Protein AF-A0A7X8LY12-F1 (afdb_monomer_lite)

Structure (mmCIF, N/CA/C/O backbone):
data_AF-A0A7X8LY12-F1
#
_entry.id   AF-A0A7X8LY12-F1
#
loop_
_atom_site.group_PDB
_atom_site.id
_atom_site.type_symbol
_atom_site.label_atom_id
_atom_site.label_alt_id
_atom_site.label_comp_id
_atom_site.label_asym_id
_atom_site.label_entity_id
_atom_site.label_seq_id
_atom_site.pdbx_PDB_ins_code
_atom_site.Cartn_x
_atom_site.Cartn_y
_atom_site.Cartn_z
_atom_site.occupancy
_atom_site.B_iso_or_equiv
_atom_site.auth_seq_id
_atom_site.auth_comp_id
_atom_site.auth_asym_id
_atom_site.auth_atom_id
_atom_site.pdbx_PDB_model_num
ATOM 1 N N . ASP A 1 1 ? -13.626 -4.267 -0.010 1.00 82.19 1 ASP A N 1
ATOM 2 C CA . ASP A 1 1 ? -12.848 -3.169 0.597 1.00 82.19 1 ASP A CA 1
ATOM 3 C C . ASP A 1 1 ? -11.710 -2.745 -0.307 1.00 82.19 1 ASP A C 1
ATOM 5 O O . ASP A 1 1 ? -11.284 -3.520 -1.158 1.00 82.19 1 ASP A O 1
ATOM 9 N N . SER A 1 2 ? -11.243 -1.511 -0.150 1.00 92.31 2 SER A N 1
ATOM 10 C CA . SER A 1 2 ? -10.076 -0.987 -0.858 1.00 92.31 2 SER A CA 1
ATOM 11 C C . SER A 1 2 ? -9.220 -0.174 0.100 1.00 92.31 2 SER A C 1
ATOM 13 O O . SER A 1 2 ? -9.757 0.486 0.990 1.00 92.31 2 SER A O 1
ATOM 15 N N . VAL A 1 3 ? -7.907 -0.183 -0.103 1.00 96.19 3 VAL A N 1
ATOM 16 C CA . VAL A 1 3 ? -6.953 0.573 0.716 1.00 96.19 3 VAL A CA 1
ATOM 17 C C . VAL A 1 3 ? -6.150 1.494 -0.189 1.00 96.19 3 VAL A C 1
ATOM 19 O O . VAL A 1 3 ? -5.623 1.057 -1.209 1.00 96.19 3 VAL A O 1
ATOM 22 N N . THR A 1 4 ? -6.015 2.756 0.207 1.00 96.38 4 THR A N 1
ATOM 23 C CA . THR A 1 4 ? -5.070 3.688 -0.413 1.00 96.38 4 THR A CA 1
ATOM 24 C C . THR A 1 4 ? -3.939 3.947 0.564 1.00 96.38 4 THR A C 1
ATOM 26 O O . THR A 1 4 ? -4.174 4.401 1.683 1.00 96.38 4 THR A O 1
ATOM 29 N N . LEU A 1 5 ? -2.710 3.674 0.140 1.00 93.94 5 LEU A N 1
ATOM 30 C CA . LEU A 1 5 ? -1.509 4.068 0.862 1.00 93.94 5 LEU A CA 1
ATOM 31 C C . LEU A 1 5 ? -0.891 5.268 0.155 1.00 93.94 5 LEU A C 1
ATOM 33 O O . LEU A 1 5 ? -0.355 5.132 -0.944 1.00 93.94 5 LEU A O 1
ATOM 37 N N . THR A 1 6 ? -0.924 6.420 0.813 1.00 92.56 6 THR A N 1
ATOM 38 C CA . THR A 1 6 ? -0.204 7.610 0.360 1.00 92.56 6 THR A CA 1
ATOM 39 C C . THR A 1 6 ? 1.046 7.775 1.207 1.00 92.56 6 THR A C 1
ATOM 41 O O . THR A 1 6 ? 0.970 7.948 2.424 1.00 92.56 6 THR A O 1
ATOM 44 N N . ARG A 1 7 ? 2.210 7.705 0.567 1.00 88.44 7 ARG A N 1
ATOM 45 C CA . ARG A 1 7 ? 3.495 8.000 1.193 1.00 88.44 7 ARG A CA 1
ATOM 46 C C . ARG A 1 7 ? 3.907 9.407 0.790 1.00 88.44 7 ARG A C 1
ATOM 48 O O . ARG A 1 7 ? 3.913 9.716 -0.396 1.00 88.44 7 ARG A O 1
ATOM 55 N N . HIS A 1 8 ? 4.291 10.203 1.780 1.00 87.25 8 HIS A N 1
ATOM 56 C CA . HIS A 1 8 ? 4.858 11.532 1.581 1.00 87.25 8 HIS A CA 1
ATOM 57 C C . HIS A 1 8 ? 6.311 11.586 2.067 1.00 87.25 8 HIS A C 1
ATOM 59 O O . HIS A 1 8 ? 6.668 10.898 3.031 1.00 87.25 8 HIS A O 1
ATOM 65 N N . GLY A 1 9 ? 7.144 12.415 1.438 1.00 85.56 9 GLY A N 1
ATOM 66 C CA . GLY A 1 9 ? 8.485 12.751 1.919 1.00 85.56 9 GLY A CA 1
ATOM 67 C C . GLY A 1 9 ? 9.544 12.706 0.823 1.00 85.56 9 GLY A C 1
ATOM 68 O O . GLY A 1 9 ? 9.506 13.475 -0.126 1.00 85.56 9 GLY A O 1
ATOM 69 N N . SER A 1 10 ? 10.547 11.838 0.981 1.00 80.69 10 SER A N 1
ATOM 70 C CA . SER A 1 10 ? 11.653 11.736 0.015 1.00 80.69 10 SER A CA 1
ATOM 71 C C . SER A 1 10 ? 11.242 11.154 -1.339 1.00 80.69 10 SER A C 1
ATOM 73 O O . SER A 1 10 ? 11.929 11.391 -2.329 1.00 80.69 10 SER A O 1
ATOM 75 N N . VAL A 1 11 ? 10.156 10.380 -1.360 1.00 79.88 11 VAL A N 1
ATOM 76 C CA . VAL A 1 11 ? 9.465 9.904 -2.558 1.00 79.88 11 VAL A CA 1
ATOM 77 C C . VAL A 1 11 ? 7.978 9.950 -2.247 1.00 79.88 11 VAL A C 1
ATOM 79 O O . VAL A 1 11 ? 7.522 9.241 -1.341 1.00 79.88 11 VAL A O 1
ATOM 82 N N . ASP A 1 12 ? 7.254 10.775 -2.993 1.00 84.50 12 ASP A N 1
ATOM 83 C CA . ASP A 1 12 ? 5.801 10.825 -2.941 1.00 84.50 12 ASP A CA 1
ATOM 84 C C . ASP A 1 12 ? 5.241 9.736 -3.856 1.00 84.50 12 ASP A C 1
ATOM 86 O O . ASP A 1 12 ? 5.632 9.612 -5.015 1.00 84.50 12 ASP A O 1
ATOM 90 N N . THR A 1 13 ? 4.356 8.895 -3.328 1.00 88.50 13 THR A N 1
ATOM 91 C CA . THR A 1 13 ? 3.719 7.832 -4.114 1.00 88.50 13 THR A CA 1
ATOM 92 C C . THR A 1 13 ? 2.363 7.475 -3.523 1.00 88.50 13 THR A C 1
ATOM 94 O O . THR A 1 13 ? 2.153 7.553 -2.308 1.00 88.50 13 THR A O 1
ATOM 97 N N . MET A 1 14 ? 1.439 7.072 -4.389 1.00 92.88 14 MET A N 1
ATOM 98 C CA . MET A 1 14 ? 0.112 6.605 -4.010 1.00 92.88 14 MET A CA 1
ATOM 99 C C . MET A 1 14 ? -0.099 5.194 -4.545 1.00 92.88 14 MET A C 1
ATOM 101 O O . MET A 1 14 ? -0.061 4.966 -5.751 1.00 92.88 14 MET A O 1
ATOM 105 N N . MET A 1 15 ? -0.352 4.246 -3.651 1.00 94.62 15 MET A N 1
ATOM 106 C CA . MET A 1 15 ? -0.664 2.864 -3.996 1.00 94.62 15 MET A CA 1
ATOM 107 C C . MET A 1 15 ? -2.137 2.600 -3.713 1.00 94.62 15 MET A C 1
ATOM 109 O O . MET A 1 15 ? -2.597 2.820 -2.592 1.00 94.62 15 MET A O 1
ATOM 113 N N . PHE A 1 16 ? -2.867 2.119 -4.718 1.00 97.06 16 PHE A N 1
ATOM 114 C CA . PHE A 1 16 ? -4.270 1.747 -4.578 1.00 97.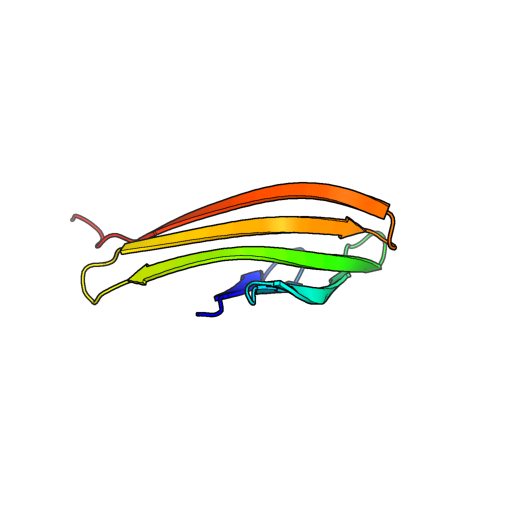06 16 PHE A CA 1
ATOM 115 C C . PHE A 1 16 ? -4.423 0.227 -4.632 1.00 97.06 16 PHE A C 1
ATOM 117 O O . PHE A 1 16 ? -4.057 -0.421 -5.614 1.00 97.06 16 PHE A O 1
ATOM 124 N N . PHE A 1 17 ? -4.949 -0.341 -3.551 1.00 97.69 17 PHE A N 1
ATOM 125 C CA . PHE A 1 17 ? -5.161 -1.769 -3.388 1.00 97.69 17 PHE A CA 1
ATOM 126 C C . PHE A 1 17 ? -6.649 -2.072 -3.498 1.00 97.69 17 PHE A C 1
ATOM 128 O O . PHE A 1 17 ? -7.436 -1.749 -2.606 1.00 97.69 17 PHE A O 1
ATOM 135 N N . GLU A 1 18 ? -7.018 -2.731 -4.589 1.00 97.44 18 GLU A N 1
ATOM 136 C CA . GLU A 1 18 ? -8.359 -3.245 -4.823 1.00 97.44 18 GLU A CA 1
ATOM 137 C C . GLU A 1 18 ? -8.247 -4.726 -5.171 1.00 97.44 18 GLU A C 1
ATOM 139 O O . GLU A 1 18 ? -7.576 -5.092 -6.139 1.00 97.44 18 GLU A O 1
ATOM 144 N N . GLU A 1 19 ? -8.849 -5.581 -4.344 1.00 97.31 19 GLU A N 1
ATOM 145 C CA . GLU A 1 19 ? -8.669 -7.028 -4.439 1.00 97.31 19 GLU A CA 1
ATOM 146 C C . GLU A 1 19 ? -8.997 -7.561 -5.842 1.00 97.31 19 GLU A C 1
ATOM 148 O O . GLU A 1 19 ? -10.033 -7.254 -6.431 1.00 97.31 19 GLU A O 1
ATOM 153 N N . GLY A 1 20 ? -8.077 -8.356 -6.394 1.00 96.62 20 GLY A N 1
ATOM 154 C CA . GLY A 1 20 ? -8.204 -8.947 -7.723 1.00 96.62 20 GLY A CA 1
ATOM 155 C C . GLY A 1 20 ? -7.836 -8.015 -8.880 1.00 96.62 20 GLY A C 1
ATOM 156 O O . GLY A 1 20 ? -7.797 -8.485 -10.018 1.00 96.62 20 GLY A O 1
ATOM 157 N N . LYS A 1 21 ? -7.526 -6.736 -8.627 1.00 97.19 21 LYS A N 1
ATOM 158 C CA . LYS A 1 21 ? -7.167 -5.763 -9.668 1.00 97.19 21 LYS A CA 1
ATOM 159 C C . LYS A 1 21 ? -5.701 -5.355 -9.624 1.00 97.19 21 LYS A C 1
ATOM 161 O O . LYS A 1 21 ? -5.037 -5.423 -8.588 1.00 97.19 21 LYS A O 1
ATOM 166 N N . THR A 1 22 ? -5.227 -4.909 -10.784 1.00 96.81 22 THR A N 1
ATOM 167 C CA . THR A 1 22 ? -3.909 -4.305 -10.964 1.00 96.81 22 THR A CA 1
ATOM 168 C C . THR A 1 22 ? -4.066 -2.806 -11.167 1.00 96.81 22 THR A C 1
ATOM 170 O O . THR A 1 22 ? -4.800 -2.384 -12.060 1.00 96.81 22 THR A O 1
ATOM 173 N N . HIS A 1 23 ? -3.348 -2.015 -10.377 1.00 96.88 23 HIS A N 1
ATOM 174 C CA . HIS A 1 23 ? -3.256 -0.564 -10.529 1.00 96.88 23 HIS A CA 1
ATOM 175 C C . HIS A 1 23 ? -1.813 -0.162 -10.811 1.00 96.88 23 HIS A C 1
ATOM 177 O O . HIS A 1 23 ? -0.877 -0.796 -10.317 1.00 96.88 23 HIS A O 1
ATOM 183 N N . LEU A 1 24 ? -1.638 0.870 -11.634 1.00 94.62 24 LEU A N 1
ATOM 184 C CA . LEU A 1 24 ? -0.328 1.443 -11.921 1.00 94.62 24 LEU A CA 1
ATOM 185 C C . LEU A 1 24 ? -0.081 2.630 -10.995 1.00 94.62 24 LEU A C 1
ATOM 187 O O . LEU A 1 24 ? -0.991 3.415 -10.736 1.00 94.62 24 LEU A O 1
ATOM 191 N N . SER A 1 25 ? 1.147 2.750 -10.509 1.00 91.62 25 SER A N 1
ATOM 192 C CA . SER A 1 25 ? 1.582 3.872 -9.688 1.00 91.62 25 SER A CA 1
ATOM 193 C C . SER A 1 25 ? 2.952 4.341 -10.147 1.00 91.62 25 SER A C 1
ATOM 195 O O . SER A 1 25 ? 3.858 3.527 -10.351 1.00 91.62 25 SER A O 1
ATOM 197 N N . ASP A 1 26 ? 3.095 5.651 -10.306 1.00 88.31 26 ASP A N 1
ATOM 198 C CA . ASP A 1 26 ? 4.387 6.264 -10.565 1.00 88.31 26 ASP A CA 1
ATOM 199 C C . ASP A 1 26 ? 5.184 6.350 -9.257 1.00 88.31 26 ASP A C 1
ATOM 201 O O . ASP A 1 26 ? 4.679 6.737 -8.196 1.00 88.31 26 ASP A O 1
ATOM 205 N N . TYR A 1 27 ? 6.446 5.934 -9.328 1.00 84.62 27 TYR A N 1
ATOM 206 C CA . TYR A 1 27 ? 7.386 5.976 -8.218 1.00 84.62 27 TYR A CA 1
ATOM 207 C C . TYR A 1 27 ? 8.587 6.832 -8.610 1.00 84.62 27 TYR A C 1
ATOM 209 O O . TYR A 1 27 ? 9.556 6.357 -9.212 1.00 84.62 27 TYR A O 1
ATOM 217 N N . ASP A 1 28 ? 8.499 8.116 -8.268 1.00 82.06 28 ASP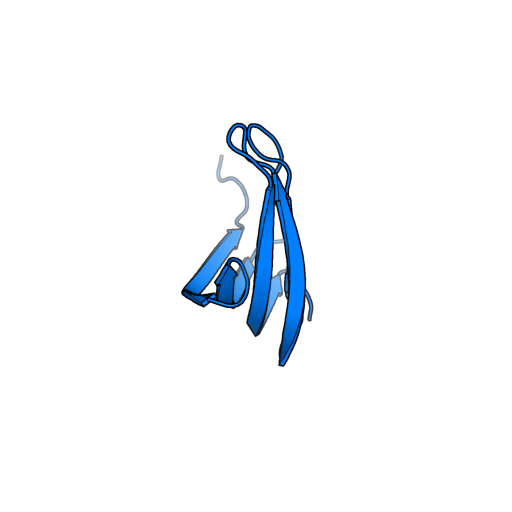 A N 1
ATOM 218 C CA . ASP A 1 28 ? 9.492 9.122 -8.623 1.00 82.06 28 ASP A CA 1
ATOM 219 C C . ASP A 1 28 ? 10.630 9.148 -7.610 1.00 82.06 28 ASP A C 1
ATOM 221 O O . ASP A 1 28 ? 10.525 9.676 -6.503 1.00 82.06 28 ASP A O 1
ATOM 225 N N . THR A 1 29 ? 11.767 8.575 -7.993 1.00 80.44 29 THR A N 1
ATOM 226 C CA . THR A 1 29 ? 12.997 8.689 -7.210 1.00 80.44 29 THR A CA 1
ATOM 227 C C . THR A 1 29 ? 13.861 9.823 -7.742 1.00 80.44 29 THR A C 1
ATOM 229 O O . THR A 1 29 ? 13.785 10.197 -8.910 1.00 80.44 29 THR A O 1
ATOM 232 N N . LYS A 1 30 ? 14.814 10.294 -6.931 1.00 80.62 30 LYS A N 1
ATOM 233 C CA . LYS A 1 30 ? 15.851 11.236 -7.392 1.00 80.62 30 LYS A CA 1
ATOM 234 C C . LYS A 1 30 ? 16.739 10.704 -8.532 1.00 80.62 30 LYS A C 1
ATOM 236 O O . LYS A 1 30 ? 17.541 11.456 -9.073 1.00 80.62 30 LYS A O 1
ATOM 241 N N . TYR A 1 31 ? 16.641 9.414 -8.853 1.00 81.62 31 TYR A N 1
ATOM 242 C CA . TYR A 1 31 ? 17.388 8.752 -9.922 1.00 81.62 31 TYR A CA 1
ATOM 243 C C . TYR A 1 31 ? 16.530 8.480 -11.169 1.00 81.62 31 TYR A C 1
ATOM 245 O O . TYR A 1 31 ? 17.030 7.899 -12.129 1.00 81.62 31 TYR A O 1
ATOM 253 N N . GLY A 1 32 ? 15.258 8.892 -11.156 1.00 82.06 32 GLY A N 1
ATOM 254 C CA . GLY A 1 32 ? 14.296 8.674 -12.230 1.00 82.06 32 GLY A CA 1
ATOM 255 C C . GLY A 1 32 ? 12.983 8.060 -11.742 1.00 82.06 32 GLY A C 1
ATOM 256 O O . GLY A 1 32 ? 12.871 7.597 -10.600 1.00 82.06 32 GLY A O 1
ATOM 257 N N . SER A 1 33 ? 12.007 8.060 -12.644 1.00 84.06 33 SER A N 1
ATOM 258 C CA . SER A 1 33 ? 10.665 7.519 -12.438 1.00 84.06 33 SER A CA 1
ATOM 259 C C . SER A 1 33 ? 10.618 6.031 -12.768 1.00 84.06 33 SER A C 1
ATOM 261 O O . SER A 1 33 ? 11.127 5.592 -13.803 1.00 84.06 33 SER A O 1
ATOM 263 N N . VAL A 1 34 ? 9.989 5.248 -11.897 1.00 88.00 34 VAL A N 1
ATOM 264 C CA . VAL A 1 34 ? 9.706 3.827 -12.127 1.00 88.00 34 VAL A CA 1
ATOM 265 C C . VAL A 1 34 ? 8.198 3.632 -12.146 1.00 88.00 34 VAL A C 1
ATOM 267 O O . VAL A 1 34 ? 7.512 4.060 -11.224 1.00 88.00 34 VAL A O 1
ATOM 270 N N . MET A 1 35 ? 7.689 2.941 -13.166 1.00 91.25 35 MET A N 1
ATOM 271 C CA . MET A 1 35 ? 6.286 2.537 -13.197 1.00 91.25 35 MET A CA 1
ATOM 272 C C . MET A 1 35 ? 6.115 1.234 -12.418 1.00 91.25 35 MET A C 1
ATOM 274 O O . MET A 1 35 ? 6.671 0.193 -12.798 1.00 91.25 35 MET A O 1
ATOM 278 N N . LEU A 1 36 ? 5.337 1.295 -11.342 1.00 93.19 36 LEU A N 1
ATOM 279 C CA . LEU A 1 36 ? 4.982 0.144 -10.526 1.00 93.19 36 LEU A CA 1
ATOM 280 C C . LEU A 1 36 ? 3.624 -0.412 -10.954 1.00 93.19 36 LEU A C 1
ATOM 282 O O . LEU A 1 36 ? 2.651 0.328 -11.062 1.00 93.19 36 LEU A O 1
ATOM 286 N N . GLY A 1 37 ? 3.554 -1.723 -11.16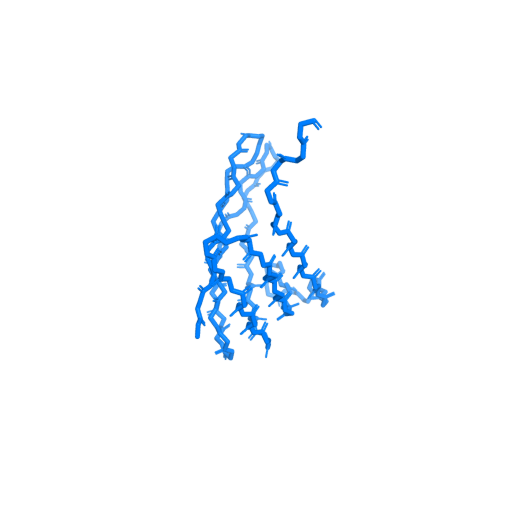4 1.00 96.19 37 GLY A N 1
ATOM 287 C CA . GLY A 1 37 ? 2.307 -2.478 -11.247 1.00 96.19 37 GLY A CA 1
ATOM 288 C C . GLY A 1 37 ? 2.013 -3.132 -9.904 1.00 96.19 37 GLY A C 1
ATOM 289 O O . GLY A 1 37 ? 2.864 -3.822 -9.346 1.00 96.19 37 GLY A O 1
ATOM 290 N N . ILE A 1 38 ? 0.824 -2.897 -9.360 1.00 96.75 38 ILE A N 1
ATOM 291 C CA . ILE A 1 38 ? 0.431 -3.382 -8.037 1.00 96.75 38 ILE A CA 1
ATOM 292 C C . ILE A 1 38 ? -0.821 -4.222 -8.205 1.00 96.75 38 ILE A C 1
ATOM 294 O O . ILE A 1 38 ? -1.888 -3.692 -8.496 1.00 96.75 38 ILE A O 1
ATOM 298 N N . THR A 1 39 ? -0.698 -5.532 -8.008 1.00 97.56 39 THR A N 1
ATOM 299 C CA . THR A 1 39 ? -1.835 -6.455 -8.069 1.00 97.56 39 THR A CA 1
ATOM 300 C C . THR A 1 39 ? -2.198 -6.923 -6.668 1.00 97.56 39 THR A C 1
ATOM 302 O O . THR A 1 39 ? -1.501 -7.773 -6.105 1.00 97.56 39 THR A O 1
ATOM 305 N N . ALA A 1 40 ? -3.293 -6.409 -6.108 1.00 97.94 40 ALA A N 1
ATOM 306 C CA . ALA A 1 40 ? -3.768 -6.838 -4.795 1.00 97.94 40 ALA A CA 1
ATOM 307 C C . ALA A 1 40 ? -4.422 -8.225 -4.894 1.00 97.94 40 ALA A C 1
ATOM 309 O O . ALA A 1 40 ? -5.264 -8.483 -5.756 1.00 97.94 40 ALA A O 1
ATOM 310 N N . LYS A 1 41 ? -4.005 -9.144 -4.025 1.00 97.88 41 LYS A N 1
ATOM 311 C CA . LYS A 1 41 ? -4.497 -10.528 -3.970 1.00 97.88 41 LYS A CA 1
ATOM 312 C C . LYS A 1 41 ? -5.459 -10.762 -2.820 1.00 97.88 41 LYS A C 1
ATOM 314 O O . LYS A 1 41 ? -6.371 -11.560 -2.977 1.00 97.88 41 LYS A O 1
ATOM 319 N N . ASN A 1 42 ? -5.251 -10.082 -1.702 1.00 97.44 42 ASN A N 1
ATOM 320 C CA . ASN A 1 42 ? -6.168 -10.089 -0.574 1.00 97.44 42 ASN A CA 1
ATOM 321 C C . ASN A 1 42 ? -6.150 -8.710 0.080 1.00 97.44 42 ASN A C 1
ATOM 323 O O . ASN A 1 42 ? -5.066 -8.158 0.294 1.00 97.44 42 ASN A O 1
ATOM 327 N N . VAL A 1 43 ? -7.326 -8.165 0.378 1.00 97.25 43 VAL A N 1
ATOM 328 C CA . VAL A 1 43 ? -7.482 -6.925 1.140 1.00 97.25 43 VAL A CA 1
ATOM 329 C C . VAL A 1 43 ? -8.444 -7.200 2.290 1.00 97.25 43 VAL A C 1
ATOM 331 O O . VAL A 1 43 ? -9.649 -7.313 2.089 1.00 97.25 43 VAL A O 1
ATOM 334 N N . ASN A 1 44 ? -7.912 -7.293 3.506 1.00 96.81 44 ASN A N 1
ATOM 335 C CA . ASN A 1 44 ? -8.696 -7.473 4.722 1.00 96.81 44 ASN A CA 1
ATOM 336 C C . ASN A 1 44 ? -8.581 -6.224 5.599 1.00 96.81 44 ASN A C 1
ATOM 338 O O . ASN A 1 44 ? -7.485 -5.851 6.019 1.00 96.81 44 ASN A O 1
ATOM 342 N N . VAL A 1 45 ? -9.715 -5.581 5.863 1.00 95.31 45 VAL A N 1
ATOM 343 C CA . VAL A 1 45 ? -9.799 -4.398 6.720 1.00 95.31 45 VAL A CA 1
ATOM 344 C C . VAL A 1 45 ? -10.761 -4.711 7.854 1.00 95.31 45 VAL A C 1
ATOM 346 O O . VAL A 1 45 ? -11.961 -4.852 7.635 1.00 95.31 45 VAL A O 1
ATOM 349 N N . ASN A 1 46 ? -10.235 -4.809 9.068 1.00 94.50 46 ASN A N 1
ATOM 350 C CA . ASN A 1 46 ? -11.028 -4.894 10.284 1.00 94.50 46 ASN A CA 1
ATOM 351 C C . ASN A 1 46 ? -10.704 -3.679 11.150 1.00 94.50 46 ASN A C 1
ATOM 353 O O . ASN A 1 46 ? -9.711 -3.683 11.870 1.00 94.50 46 ASN A O 1
ATOM 357 N N . PHE A 1 47 ? -11.509 -2.626 11.046 1.00 89.75 47 PHE A N 1
ATOM 358 C CA . PHE A 1 47 ? -11.230 -1.344 11.683 1.00 89.75 47 PHE A CA 1
ATOM 359 C C . PHE A 1 47 ? -12.474 -0.800 12.382 1.00 89.75 47 PHE A C 1
ATO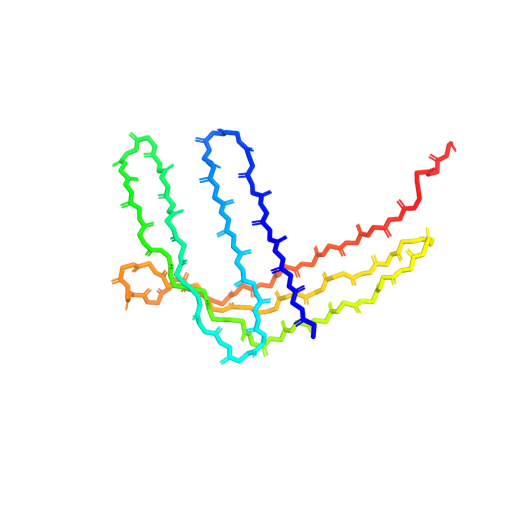M 361 O O . PHE A 1 47 ? -13.562 -0.799 11.805 1.00 89.75 47 PHE A O 1
ATOM 368 N N . SER A 1 48 ? -12.310 -0.322 13.611 1.00 90.38 48 SER A N 1
ATOM 369 C CA . SER A 1 48 ? -13.358 0.312 14.410 1.00 90.38 48 SER A CA 1
ATOM 370 C C . SER A 1 48 ? -12.828 1.566 15.113 1.00 90.38 48 SER A C 1
ATOM 372 O O . SER A 1 48 ? -11.667 1.946 14.956 1.00 90.38 48 SER A O 1
ATOM 374 N N . GLU A 1 49 ? -13.678 2.218 15.909 1.00 88.62 49 GLU A N 1
ATOM 375 C CA . GLU A 1 49 ? -13.295 3.398 16.696 1.00 88.62 49 GLU A CA 1
ATOM 376 C C . GLU A 1 49 ? -12.164 3.111 17.702 1.00 88.62 49 GLU A C 1
ATOM 378 O O . GLU A 1 49 ? -11.378 4.004 17.996 1.00 88.62 49 GLU A O 1
ATOM 383 N N . SER A 1 50 ? -12.022 1.866 18.172 1.00 90.56 50 SER A N 1
ATOM 384 C CA . SER A 1 50 ? -10.970 1.453 19.116 1.00 90.56 50 SER A CA 1
ATOM 385 C C . SER A 1 50 ? -9.662 1.004 18.443 1.00 90.56 50 SER A C 1
ATOM 387 O O . SER A 1 50 ? -8.763 0.488 19.112 1.00 90.56 50 SER A O 1
ATOM 389 N N . GLY A 1 51 ? -9.555 1.143 17.118 1.00 94.25 51 GLY A N 1
ATOM 390 C CA . GLY A 1 51 ? -8.432 0.657 16.315 1.00 94.25 51 GLY A CA 1
ATOM 391 C C . GLY A 1 51 ? -8.772 -0.597 15.508 1.00 94.25 51 GLY A C 1
ATOM 392 O O . GLY A 1 51 ? -9.929 -0.841 15.171 1.00 94.25 51 GLY A O 1
ATOM 393 N N . GLY A 1 52 ? -7.758 -1.389 15.166 1.00 95.62 52 GLY A N 1
ATOM 394 C CA . GLY A 1 52 ? -7.922 -2.605 14.379 1.00 95.62 52 GLY A CA 1
ATOM 395 C C . GLY A 1 52 ? -6.725 -2.935 13.496 1.00 95.62 52 GLY A C 1
ATOM 396 O O . GLY A 1 52 ? -5.606 -2.474 13.723 1.00 95.62 52 GLY A O 1
ATOM 397 N N . ASP A 1 53 ? -6.984 -3.739 12.473 1.00 96.56 53 ASP A N 1
ATOM 398 C CA . ASP A 1 53 ? -5.989 -4.362 11.616 1.00 96.56 53 ASP A CA 1
ATOM 399 C C . ASP A 1 53 ? -6.323 -4.159 10.138 1.00 96.56 53 ASP A C 1
ATOM 401 O O . ASP A 1 53 ? -7.453 -4.361 9.688 1.00 96.56 53 ASP A O 1
ATOM 405 N N . ILE A 1 54 ? -5.306 -3.807 9.360 1.00 96.50 54 ILE A N 1
ATOM 406 C CA . ILE A 1 54 ? -5.357 -3.769 7.901 1.00 96.50 54 ILE A CA 1
ATOM 407 C C . ILE A 1 54 ? -4.299 -4.738 7.392 1.00 96.50 54 ILE A C 1
ATOM 409 O O . ILE A 1 54 ? -3.116 -4.592 7.704 1.00 96.50 54 ILE A O 1
ATOM 413 N N . LYS A 1 55 ? -4.709 -5.710 6.580 1.00 97.56 55 LYS A N 1
ATOM 414 C CA . LYS A 1 55 ? -3.806 -6.638 5.905 1.00 97.56 55 LYS A CA 1
ATOM 415 C C . LYS A 1 55 ? -4.013 -6.575 4.398 1.00 97.56 55 LYS A C 1
ATOM 417 O O . LYS A 1 55 ? -5.130 -6.715 3.908 1.00 97.56 55 LYS A O 1
ATOM 422 N N . VAL A 1 56 ? -2.919 -6.404 3.667 1.00 98.00 56 VAL A N 1
ATOM 423 C CA . VAL A 1 56 ? -2.911 -6.391 2.205 1.00 98.00 56 VAL A CA 1
ATOM 424 C C . VAL A 1 56 ? -1.808 -7.302 1.692 1.00 98.00 56 VAL A C 1
ATOM 426 O O . VAL A 1 56 ? -0.627 -7.034 1.902 1.00 98.00 56 VAL A O 1
ATOM 429 N N . ASP A 1 57 ? -2.187 -8.347 0.965 1.00 98.25 57 ASP A N 1
ATOM 430 C CA . ASP A 1 57 ? -1.252 -9.193 0.225 1.00 98.25 57 ASP A CA 1
ATOM 431 C C . ASP A 1 57 ? -1.256 -8.762 -1.247 1.00 98.25 57 ASP A C 1
ATOM 433 O O . ASP A 1 57 ? -2.315 -8.699 -1.877 1.00 98.25 57 ASP A O 1
ATOM 437 N N . TYR A 1 58 ? -0.089 -8.453 -1.818 1.00 97.62 58 TYR A N 1
ATOM 438 C CA . TYR A 1 58 ? 0.015 -7.911 -3.176 1.00 97.62 58 TYR A CA 1
ATOM 439 C C . TYR A 1 58 ? 1.255 -8.399 -3.929 1.00 97.62 58 TYR A C 1
ATOM 441 O O . TYR A 1 58 ? 2.278 -8.763 -3.349 1.00 97.62 58 TYR A O 1
ATOM 449 N N . ILE A 1 59 ? 1.158 -8.405 -5.256 1.00 97.81 59 ILE A N 1
ATOM 450 C CA . ILE A 1 59 ? 2.295 -8.582 -6.161 1.00 97.81 59 ILE A CA 1
ATOM 451 C C . ILE A 1 59 ? 2.739 -7.201 -6.624 1.00 97.81 59 ILE A C 1
ATOM 453 O O . ILE A 1 59 ? 1.903 -6.396 -7.033 1.00 97.81 59 ILE A O 1
ATOM 457 N N . LEU A 1 60 ? 4.042 -6.952 -6.556 1.00 95.62 60 LEU A N 1
ATOM 458 C CA . LEU A 1 60 ? 4.675 -5.766 -7.108 1.00 95.62 60 LEU A CA 1
ATOM 459 C C . LEU A 1 60 ? 5.372 -6.131 -8.416 1.00 95.62 60 LEU A C 1
ATOM 461 O O . LEU A 1 60 ? 6.035 -7.164 -8.505 1.00 95.62 60 LEU A O 1
ATOM 465 N N . GLU A 1 61 ? 5.259 -5.265 -9.407 1.00 95.00 61 G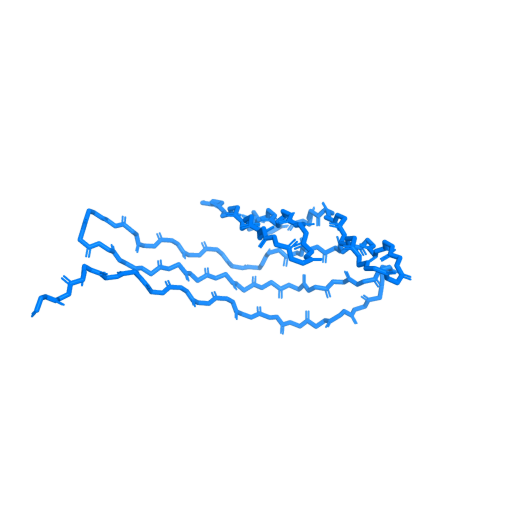LU A N 1
ATOM 466 C CA . GLU A 1 61 ? 5.949 -5.340 -10.688 1.00 95.00 61 GLU A CA 1
ATOM 467 C C . GLU A 1 61 ? 6.633 -3.998 -10.947 1.00 95.00 61 GLU A C 1
ATOM 469 O O . GLU A 1 61 ? 6.044 -2.953 -10.687 1.00 95.00 61 GLU A O 1
ATOM 474 N N . TYR A 1 62 ? 7.859 -4.001 -11.462 1.00 90.06 62 TYR A N 1
ATOM 475 C CA . TYR A 1 62 ? 8.553 -2.787 -11.903 1.00 90.06 62 TYR A CA 1
ATOM 476 C C . TYR A 1 62 ? 8.821 -2.906 -13.400 1.00 90.06 62 TYR A C 1
ATOM 478 O O . TYR A 1 62 ? 9.392 -3.896 -13.852 1.00 90.06 62 TYR A O 1
ATOM 486 N N . ASN A 1 63 ? 8.375 -1.938 -14.203 1.00 84.31 63 ASN A N 1
ATOM 487 C CA . ASN A 1 63 ? 8.529 -1.977 -15.666 1.00 84.31 63 ASN A CA 1
ATOM 488 C C . ASN A 1 63 ? 8.073 -3.313 -16.304 1.00 84.31 63 ASN A C 1
ATOM 490 O O . ASN A 1 63 ? 8.720 -3.826 -17.216 1.00 84.31 63 ASN A O 1
ATOM 494 N N . ARG A 1 64 ? 6.957 -3.884 -15.819 1.00 81.12 64 ARG A N 1
ATOM 495 C CA . ARG A 1 64 ? 6.394 -5.192 -16.238 1.00 81.12 64 ARG A CA 1
ATOM 496 C C . ARG A 1 64 ? 7.270 -6.416 -15.929 1.00 81.12 64 ARG A C 1
ATOM 498 O O . ARG A 1 64 ? 6.981 -7.510 -16.407 1.00 81.12 64 ARG A O 1
ATOM 505 N N . ALA A 1 65 ? 8.323 -6.251 -15.135 1.00 91.50 65 ALA A N 1
ATOM 506 C CA . ALA A 1 65 ? 9.069 -7.352 -14.547 1.00 91.50 65 ALA A CA 1
ATOM 507 C C . ALA A 1 65 ? 8.531 -7.655 -13.145 1.00 91.50 65 ALA A C 1
ATOM 509 O O . ALA A 1 65 ? 8.185 -6.744 -12.391 1.00 91.50 65 ALA A O 1
ATOM 510 N N . TYR A 1 66 ? 8.486 -8.938 -12.784 1.00 93.31 66 TYR A N 1
ATOM 511 C CA . TYR A 1 66 ? 8.075 -9.366 -11.451 1.00 93.31 66 TYR A CA 1
ATOM 512 C C . TYR A 1 66 ? 9.016 -8.792 -10.382 1.00 93.31 66 TYR A C 1
ATOM 514 O O . TYR A 1 66 ? 10.211 -9.081 -10.371 1.00 93.31 66 TYR A O 1
ATOM 522 N N . GLY A 1 67 ? 8.457 -7.989 -9.480 1.00 92.25 67 GLY A N 1
ATOM 523 C CA . GLY A 1 67 ? 9.159 -7.318 -8.386 1.00 92.25 67 GLY A CA 1
ATOM 524 C C . GLY A 1 67 ? 9.010 -7.996 -7.029 1.00 92.25 67 GLY A C 1
ATOM 525 O O . GLY A 1 67 ? 9.773 -7.689 -6.118 1.00 92.25 67 GLY A O 1
ATOM 526 N N . GLY A 1 68 ? 8.069 -8.931 -6.883 1.00 96.62 68 GLY A N 1
ATOM 527 C CA . GLY A 1 68 ? 7.922 -9.737 -5.672 1.00 96.62 68 GLY A CA 1
ATOM 528 C C . GLY A 1 68 ? 6.484 -9.890 -5.191 1.00 96.62 68 GLY A C 1
ATOM 529 O O . GLY A 1 68 ? 5.566 -9.218 -5.656 1.00 96.62 68 GLY A O 1
ATOM 530 N N . LYS A 1 69 ? 6.308 -10.783 -4.217 1.00 97.56 69 LYS A N 1
ATOM 531 C CA . LYS A 1 69 ? 5.095 -10.903 -3.403 1.00 97.56 69 LYS A CA 1
ATOM 532 C C . LYS A 1 69 ? 5.363 -10.232 -2.068 1.00 97.56 69 LYS A C 1
ATOM 534 O O . LYS A 1 69 ? 6.367 -10.533 -1.429 1.00 97.56 69 LYS A O 1
ATOM 539 N N . ASN A 1 70 ? 4.457 -9.364 -1.656 1.00 97.06 70 ASN A N 1
ATOM 540 C CA . ASN A 1 70 ? 4.580 -8.559 -0.455 1.00 97.06 70 ASN A CA 1
ATOM 541 C C . ASN A 1 70 ? 3.317 -8.704 0.393 1.00 97.06 70 ASN A C 1
ATOM 543 O O . ASN A 1 70 ? 2.229 -8.946 -0.130 1.00 97.06 70 ASN A O 1
ATOM 547 N N . SER A 1 71 ? 3.480 -8.530 1.701 1.00 97.44 71 SER A N 1
ATOM 548 C CA . SER A 1 71 ? 2.381 -8.446 2.657 1.00 97.44 71 SER A CA 1
ATOM 549 C C . SER A 1 71 ? 2.575 -7.191 3.497 1.00 97.44 71 SER A C 1
ATOM 551 O O . SER A 1 71 ? 3.639 -6.993 4.085 1.00 97.44 71 SER A O 1
ATOM 553 N N . LEU A 1 72 ? 1.571 -6.322 3.503 1.00 96.12 72 LEU A N 1
ATOM 554 C CA . LEU A 1 72 ? 1.489 -5.156 4.367 1.00 96.12 72 LEU A CA 1
ATOM 555 C C . LEU A 1 72 ? 0.518 -5.488 5.492 1.00 96.12 72 LEU A C 1
ATOM 557 O O . LEU A 1 72 ? -0.638 -5.812 5.234 1.00 96.12 72 LEU A O 1
ATOM 561 N N . TYR A 1 73 ? 0.985 -5.368 6.727 1.00 97.25 73 TYR A N 1
ATOM 562 C CA . TYR A 1 73 ? 0.148 -5.472 7.911 1.00 97.25 73 TYR A CA 1
ATOM 563 C C . TYR A 1 73 ? 0.295 -4.194 8.729 1.00 97.25 73 TYR A C 1
ATOM 565 O O . TYR A 1 73 ? 1.408 -3.799 9.081 1.00 97.25 73 TYR A O 1
ATOM 573 N N . VAL A 1 74 ? -0.830 -3.541 8.997 1.00 95.88 74 VAL A N 1
ATOM 574 C CA . VAL A 1 74 ? -0.914 -2.329 9.807 1.00 95.88 74 VAL A CA 1
ATOM 575 C C . VAL A 1 74 ? -1.843 -2.620 10.970 1.00 95.88 74 VAL A C 1
ATOM 577 O O . VAL A 1 74 ? -3.015 -2.918 10.763 1.00 95.88 74 VAL A O 1
ATOM 580 N N . ASN A 1 75 ? -1.317 -2.500 12.184 1.00 96.25 75 ASN A N 1
ATOM 581 C CA . ASN A 1 75 ? -2.113 -2.507 13.400 1.00 96.25 75 ASN A CA 1
ATOM 582 C C . ASN A 1 75 ? -2.258 -1.070 13.906 1.00 96.25 75 ASN A C 1
ATOM 584 O O . ASN A 1 75 ? -1.275 -0.329 13.989 1.00 96.25 75 ASN A O 1
ATOM 588 N N . VAL A 1 76 ? -3.483 -0.686 14.239 1.00 94.75 76 VAL A N 1
ATOM 589 C CA . VAL A 1 76 ? -3.802 0.596 14.858 1.00 94.75 76 VAL A CA 1
ATOM 590 C C . VAL A 1 76 ? -4.415 0.318 16.213 1.00 94.75 76 VAL A C 1
ATOM 592 O O . VAL A 1 76 ? -5.368 -0.445 16.341 1.00 94.75 76 VAL A O 1
ATOM 595 N N . CYS A 1 77 ? -3.872 0.958 17.234 1.00 93.31 77 CYS A N 1
ATOM 596 C CA . CYS A 1 77 ? -4.379 0.879 18.589 1.00 93.31 77 CYS A CA 1
ATOM 597 C C . CYS A 1 77 ? -4.304 2.257 19.239 1.00 93.31 77 CYS A C 1
ATOM 599 O O . CYS A 1 77 ? -3.460 3.088 18.888 1.00 93.31 77 CYS A O 1
ATOM 601 N N . GLU A 1 78 ? -5.210 2.504 20.182 1.00 91.50 78 GLU A N 1
ATOM 602 C CA . GLU A 1 78 ? -5.190 3.732 20.963 1.00 91.50 78 GLU A CA 1
ATOM 603 C C . GLU A 1 78 ? -3.851 3.891 21.681 1.00 91.50 78 GLU A C 1
ATOM 605 O O . GLU A 1 78 ? -3.260 2.939 22.209 1.00 91.50 78 GLU A O 1
ATOM 610 N N . ARG A 1 79 ? -3.372 5.133 21.720 1.00 88.31 79 ARG A N 1
ATOM 611 C CA . ARG A 1 79 ? -2.167 5.466 22.462 1.00 88.31 79 ARG A CA 1
ATOM 612 C C . ARG A 1 79 ? -2.443 5.259 23.949 1.00 88.31 79 ARG A C 1
ATOM 614 O O . ARG A 1 79 ? -3.199 6.011 24.553 1.00 88.31 79 ARG A O 1
ATOM 621 N N . LYS A 1 80 ? -1.793 4.259 24.540 1.00 82.69 80 LYS A N 1
ATOM 622 C CA . LYS A 1 80 ? -1.758 4.099 25.996 1.00 82.69 80 LYS A CA 1
ATOM 623 C C . LYS A 1 80 ? -0.937 5.251 26.589 1.00 82.69 80 LYS A C 1
ATOM 625 O O . LYS A 1 80 ? 0.167 5.513 26.105 1.00 82.69 80 LYS A O 1
ATOM 630 N N . ASN A 1 81 ? -1.512 5.950 27.568 1.00 69.56 81 ASN A N 1
ATOM 631 C CA . ASN A 1 81 ? -0.829 6.98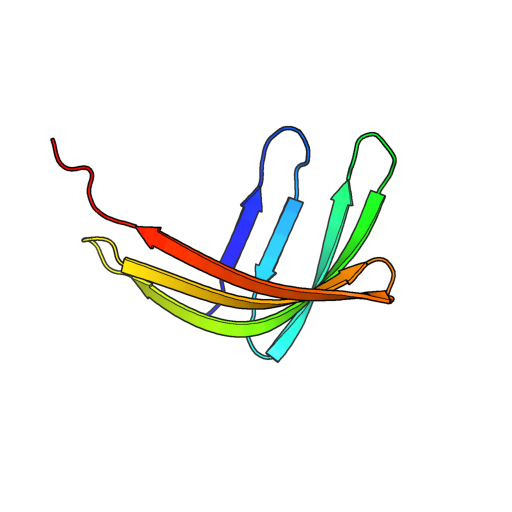5 28.352 1.00 69.56 81 ASN A CA 1
ATOM 632 C C . ASN A 1 81 ? 0.136 6.371 29.365 1.00 69.56 81 ASN A C 1
ATOM 634 O O . ASN A 1 81 ? -0.196 5.288 29.901 1.00 69.56 81 ASN A O 1
#

Secondary structure (DSSP, 8-state):
-EEEEEE-SSS-EEEEEETT-EEEEEEEETTEEEEEEEEEEEEEEEEETTEEEEEEEEEEEETTEEEEEEEEEEEEE----

Foldseek 3Di:
DKDWDFDDDQWTKIDIADAQDWDWIWTQHPVGIWIKIKHWNDWDDDADPQWAKTKTWIWIDTPNHTPDIDIDIDTDGDDDD

Radius of gyration: 14.28 Å; chains: 1; bounding box: 31×24×45 Å

pLDDT: mean 92.0, std 6.08, range [69.56, 98.25]

Sequence (81 aa):
DSVTLTRHGSVDTMMFFEEGKTHLSDYDTKYGSVMLGITAKNVNVNFSESGGDIKVDYILEYNRAYGGKNSLYVNVCERKN